Protein AF-A0A644YM71-F1 (afdb_monomer)

Radius of gyration: 15.55 Å; Cα contacts (8 Å, |Δi|>4): 104; chains: 1; bounding box: 40×30×36 Å

Sequence (118 aa):
MNYIRTFLAYCLAGFLVPYLWSYVSILGIYAGFVAAILIIGPVWYIVHYKGLIYQDSEAATVDMGAGIAIAVFTRDVLSKGVNNSFSSLPTIILLSIGAVFAAVVSHYFERRKGNPDV

Mean predicted aligned error: 5.36 Å

Foldseek 3Di:
DPVVLQVVLLVVLLPQLVVVLVVLCVVPPCSVVCSVPPPVVVSCCVSPVVCSNPDDPPDLRPGSLVSNLVSLLVVCCVPPNPVRSCVCVVSNVVSVVVSVVVVVVVVVVCVVVVPPVD

InterPro domains:
  IPR054200 Protein of unknown function DUF6905 [PF21846] (4-108)

Structure (mmCIF, N/CA/C/O backbone):
data_AF-A0A644YM71-F1
#
_entry.id   AF-A0A644YM71-F1
#
loop_
_atom_site.group_PDB
_atom_site.id
_atom_site.type_symbol
_atom_site.label_atom_id
_atom_site.label_alt_id
_atom_site.label_comp_id
_atom_site.label_asym_id
_atom_site.label_entity_id
_atom_site.label_seq_id
_atom_site.pdbx_PDB_ins_code
_atom_site.Cartn_x
_atom_site.Cartn_y
_atom_site.Cartn_z
_atom_site.occupancy
_atom_site.B_iso_or_equiv
_atom_site.auth_seq_id
_atom_site.auth_comp_id
_atom_site.auth_asym_id
_atom_site.auth_atom_id
_atom_site.pdbx_PDB_model_num
ATOM 1 N N . MET A 1 1 ? 1.440 10.111 -22.611 1.00 63.59 1 MET A N 1
ATOM 2 C CA . MET A 1 1 ? 1.101 9.690 -21.231 1.00 63.59 1 MET A CA 1
ATOM 3 C C . MET A 1 1 ? -0.411 9.702 -21.072 1.00 63.59 1 MET A C 1
ATOM 5 O O . MET A 1 1 ? -1.025 10.672 -21.493 1.00 63.59 1 MET A O 1
ATOM 9 N N . ASN A 1 2 ? -1.022 8.654 -20.512 1.00 80.12 2 ASN A N 1
ATOM 10 C CA . ASN A 1 2 ? -2.457 8.672 -20.213 1.00 80.12 2 ASN A CA 1
ATOM 11 C C . ASN A 1 2 ? -2.659 8.785 -18.696 1.00 80.12 2 ASN A C 1
ATOM 13 O O . ASN A 1 2 ? -2.784 7.777 -18.004 1.00 80.12 2 ASN A O 1
ATOM 17 N N . TYR A 1 3 ? -2.648 10.020 -18.187 1.00 85.06 3 TYR A N 1
ATOM 18 C CA . TYR A 1 3 ? -2.811 10.326 -16.761 1.00 85.06 3 TYR A CA 1
ATOM 19 C C . TYR A 1 3 ? -4.097 9.741 -16.171 1.00 85.06 3 TYR A C 1
ATOM 21 O O . TYR A 1 3 ? -4.103 9.317 -15.020 1.00 85.06 3 TYR A O 1
ATOM 29 N N . ILE A 1 4 ? -5.159 9.641 -16.977 1.00 90.19 4 ILE A N 1
ATOM 30 C CA . ILE A 1 4 ? -6.436 9.050 -16.567 1.00 90.19 4 ILE A CA 1
ATOM 31 C C . ILE A 1 4 ? -6.250 7.569 -16.223 1.00 90.19 4 ILE A C 1
ATOM 33 O O . ILE A 1 4 ? -6.753 7.106 -15.205 1.00 90.19 4 ILE A O 1
ATOM 37 N N . ARG A 1 5 ? -5.478 6.827 -17.027 1.00 91.12 5 ARG A N 1
ATOM 38 C CA . ARG A 1 5 ? -5.195 5.409 -16.765 1.00 91.12 5 ARG A CA 1
ATOM 39 C C . ARG A 1 5 ? -4.450 5.222 -15.445 1.00 91.12 5 ARG A C 1
ATOM 41 O O . ARG A 1 5 ? -4.859 4.395 -14.637 1.00 91.12 5 ARG A O 1
ATOM 48 N N . THR A 1 6 ? -3.404 6.016 -15.217 1.00 90.50 6 THR A N 1
ATOM 49 C CA . THR A 1 6 ? -2.632 5.986 -13.967 1.00 90.50 6 THR A CA 1
ATOM 50 C C . THR A 1 6 ? -3.512 6.336 -12.768 1.00 90.50 6 THR A C 1
ATOM 52 O O . THR A 1 6 ? -3.483 5.636 -11.761 1.00 90.50 6 THR A O 1
ATOM 55 N N . PHE A 1 7 ? -4.334 7.381 -12.887 1.00 91.38 7 PHE A N 1
ATOM 56 C CA . PHE A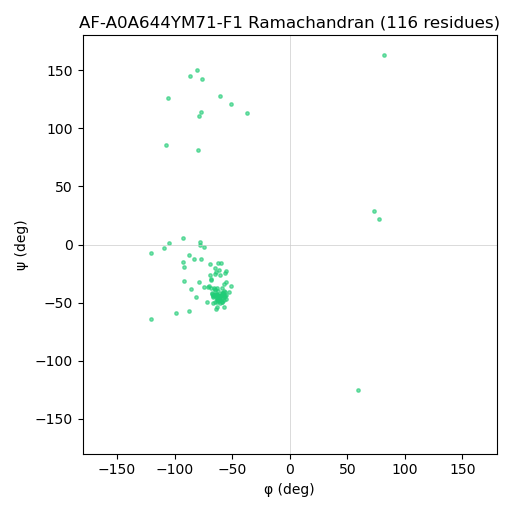 1 7 ? -5.273 7.787 -11.843 1.00 91.38 7 PHE A CA 1
ATOM 57 C C . PHE A 1 7 ? -6.259 6.663 -11.492 1.00 91.38 7 PHE A C 1
ATOM 59 O O . PHE A 1 7 ? -6.385 6.297 -10.327 1.00 91.38 7 PHE A O 1
ATOM 66 N N . LEU A 1 8 ? -6.897 6.051 -12.494 1.00 94.12 8 LEU A N 1
ATOM 67 C CA . LEU A 1 8 ? -7.829 4.941 -12.278 1.00 94.12 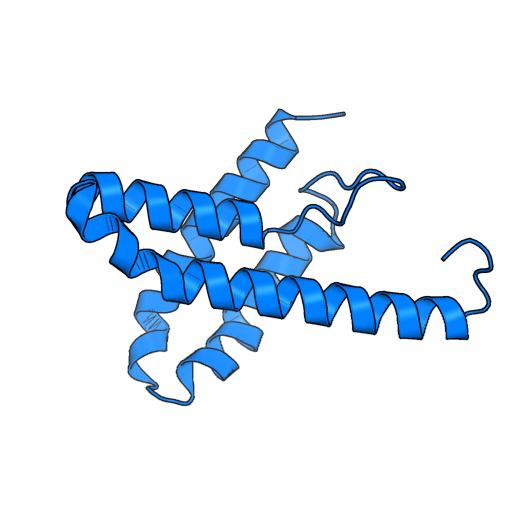8 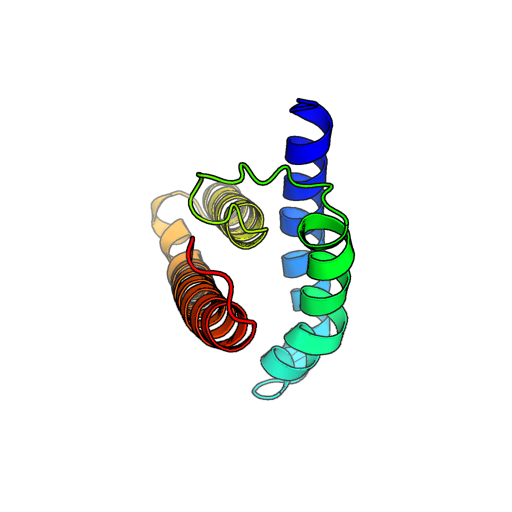LEU A CA 1
ATOM 68 C C . LEU A 1 8 ? -7.143 3.713 -11.668 1.00 94.12 8 LEU A C 1
ATOM 70 O O . LEU A 1 8 ? -7.728 3.051 -10.815 1.00 94.12 8 LEU A O 1
ATOM 74 N N . ALA A 1 9 ? -5.903 3.422 -12.060 1.00 94.00 9 ALA A N 1
ATOM 75 C CA . ALA A 1 9 ? -5.124 2.333 -11.479 1.00 94.00 9 ALA A CA 1
ATOM 76 C C . ALA A 1 9 ? -4.790 2.587 -9.998 1.00 94.00 9 ALA A C 1
ATOM 78 O O . ALA A 1 9 ? -4.858 1.668 -9.181 1.00 94.00 9 ALA A O 1
ATOM 79 N N . TYR A 1 10 ? -4.513 3.839 -9.630 1.00 93.44 10 TYR A N 1
ATOM 80 C CA . TYR A 1 10 ? -4.365 4.232 -8.232 1.00 93.44 10 TYR A CA 1
ATOM 81 C C . TYR A 1 10 ? -5.661 4.108 -7.440 1.00 93.44 10 TYR A C 1
ATOM 83 O O . TYR A 1 10 ? -5.637 3.573 -6.333 1.00 93.44 10 TYR A O 1
ATOM 91 N N . CYS A 1 11 ? -6.791 4.545 -8.003 1.00 94.44 11 CYS A N 1
ATOM 92 C CA . CYS A 1 11 ? -8.099 4.344 -7.383 1.00 94.44 11 CYS A CA 1
ATOM 93 C C . CYS A 1 11 ? -8.395 2.853 -7.180 1.00 94.44 11 CYS A C 1
ATOM 95 O O . CYS A 1 11 ? -8.872 2.464 -6.117 1.00 94.44 11 CYS A O 1
ATOM 97 N N . LEU A 1 12 ? -8.067 2.015 -8.168 1.00 95.19 12 LEU A N 1
ATOM 98 C CA . LEU A 1 12 ? -8.250 0.570 -8.096 1.00 95.19 12 LEU A CA 1
ATOM 99 C C . LEU A 1 12 ? -7.450 -0.037 -6.940 1.00 95.19 12 LEU A C 1
ATOM 101 O O . LEU A 1 12 ? -8.021 -0.753 -6.120 1.00 95.19 12 LEU A O 1
ATOM 105 N N . ALA A 1 13 ? -6.156 0.276 -6.840 1.00 95.62 13 ALA A N 1
ATOM 106 C CA . ALA A 1 13 ? -5.313 -0.211 -5.750 1.00 95.62 13 ALA A CA 1
ATOM 107 C C . ALA A 1 13 ? -5.768 0.328 -4.384 1.00 95.62 13 ALA A C 1
ATOM 109 O O . ALA A 1 13 ? -5.903 -0.436 -3.426 1.00 95.62 13 ALA A O 1
ATOM 110 N N . GLY A 1 14 ? -6.059 1.630 -4.313 1.00 94.75 14 GLY A N 1
ATOM 111 C CA . GLY A 1 14 ? -6.507 2.311 -3.101 1.00 94.75 14 GLY A CA 1
ATOM 112 C C . GLY A 1 14 ? -7.866 1.838 -2.588 1.00 94.75 14 GLY A C 1
ATOM 113 O O . GLY A 1 14 ? -8.111 1.907 -1.389 1.00 94.75 14 GLY A O 1
ATOM 114 N N . PHE A 1 15 ? -8.728 1.310 -3.457 1.00 95.44 15 PHE A N 1
ATOM 115 C CA . PHE A 1 15 ? -9.987 0.686 -3.062 1.00 95.44 15 PHE A CA 1
ATOM 116 C C . PHE A 1 15 ? -9.818 -0.804 -2.742 1.00 95.44 15 PHE A C 1
ATOM 118 O O . PHE A 1 15 ? -10.137 -1.231 -1.632 1.00 95.44 15 PHE A O 1
ATOM 125 N N . LEU A 1 16 ? -9.306 -1.600 -3.691 1.00 95.94 16 LEU A N 1
ATOM 126 C CA . LEU A 1 16 ? -9.314 -3.063 -3.592 1.00 95.94 16 LEU A CA 1
ATOM 127 C C . LEU A 1 16 ? -8.488 -3.584 -2.423 1.00 95.94 16 LEU A C 1
ATOM 129 O O . LEU A 1 16 ? -8.943 -4.488 -1.728 1.00 95.94 16 LEU A O 1
ATOM 133 N N . VAL A 1 17 ? -7.293 -3.037 -2.190 1.00 95.31 17 VAL A N 1
ATOM 134 C CA . VAL A 1 17 ? -6.403 -3.556 -1.143 1.00 95.31 17 VAL A CA 1
ATOM 135 C C . VAL A 1 17 ? -7.015 -3.397 0.254 1.00 95.31 17 VAL A C 1
ATOM 137 O O . VAL A 1 17 ? -7.176 -4.412 0.933 1.00 95.31 17 VAL A O 1
ATOM 140 N N . PRO A 1 18 ? -7.416 -2.193 0.710 1.00 93.56 18 PRO A N 1
ATOM 141 C CA . PRO A 1 18 ? -8.036 -2.048 2.026 1.00 93.56 18 PRO A CA 1
ATOM 142 C C . PRO A 1 18 ? -9.430 -2.683 2.111 1.00 93.56 18 PRO A C 1
ATOM 144 O O . PRO A 1 18 ? -9.812 -3.138 3.189 1.00 93.56 18 PRO A O 1
ATOM 147 N N . TYR A 1 19 ? -10.181 -2.748 1.005 1.00 94.69 19 TYR A N 1
ATOM 148 C CA . TYR A 1 19 ? -11.456 -3.465 0.970 1.00 94.69 19 TYR A CA 1
ATOM 149 C C . TYR A 1 19 ? -11.254 -4.963 1.230 1.00 94.69 19 TYR A C 1
ATOM 151 O O . TYR A 1 19 ? -11.826 -5.508 2.172 1.00 94.69 19 TYR A O 1
ATOM 159 N N . LEU A 1 20 ? -10.380 -5.620 0.464 1.00 96.00 20 LEU A N 1
ATOM 160 C CA . LEU A 1 20 ? -10.093 -7.050 0.604 1.00 96.00 20 LEU A CA 1
ATOM 161 C C . LEU A 1 20 ? -9.354 -7.377 1.911 1.00 96.00 20 LEU A C 1
ATOM 163 O O . LEU A 1 20 ? -9.584 -8.439 2.490 1.00 96.00 20 LEU A O 1
ATOM 167 N N . TRP A 1 21 ? -8.537 -6.451 2.428 1.00 93.75 21 TRP A N 1
ATOM 168 C CA . TRP A 1 21 ? -7.902 -6.568 3.745 1.00 93.75 21 TRP A CA 1
ATOM 169 C C . TRP A 1 21 ? -8.919 -6.854 4.857 1.00 93.75 21 TRP A C 1
ATOM 171 O O . TRP A 1 21 ? -8.667 -7.696 5.718 1.00 93.75 21 TRP A O 1
ATOM 181 N N . SER A 1 22 ? -10.085 -6.200 4.820 1.00 92.56 22 SER A N 1
ATOM 182 C CA . SER A 1 22 ? -11.125 -6.383 5.841 1.00 92.56 22 SER A CA 1
ATOM 183 C C . SER A 1 22 ? -11.575 -7.845 5.977 1.00 92.56 22 SER A C 1
ATOM 185 O O . SER A 1 22 ? -11.792 -8.308 7.095 1.00 92.56 22 SER A O 1
ATOM 187 N N . TYR A 1 23 ? -11.591 -8.605 4.878 1.00 94.56 23 TYR A N 1
ATOM 188 C CA . TYR A 1 23 ? -11.994 -10.013 4.855 1.00 94.56 23 TYR A CA 1
ATOM 189 C C . TYR A 1 23 ? -10.903 -10.968 5.348 1.00 94.56 23 TYR A C 1
ATOM 191 O O . TYR A 1 23 ? -11.211 -11.998 5.941 1.00 94.56 23 TYR A O 1
ATOM 199 N N . VAL A 1 24 ? -9.627 -10.640 5.126 1.00 95.81 24 VAL A N 1
ATOM 200 C CA . VAL A 1 24 ? -8.499 -11.503 5.528 1.00 95.81 24 VAL A CA 1
ATOM 201 C C . VAL A 1 24 ? -7.948 -11.168 6.912 1.00 95.81 24 VAL A C 1
ATOM 203 O O . VAL A 1 24 ? -7.241 -11.984 7.500 1.00 95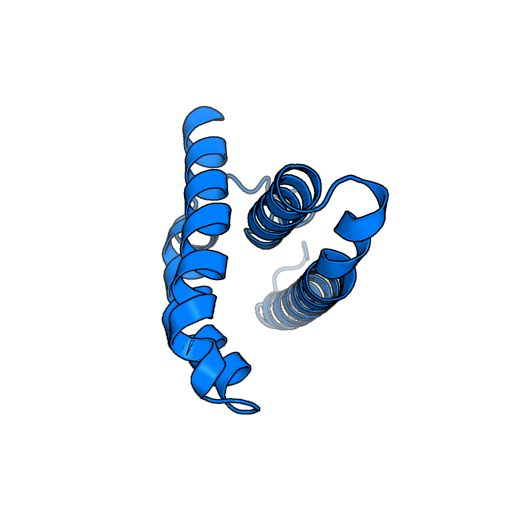.81 24 VAL A O 1
ATOM 206 N N . SER A 1 25 ? -8.298 -10.002 7.465 1.00 93.50 25 SER A N 1
ATOM 207 C CA . SER A 1 25 ? -7.856 -9.545 8.791 1.00 93.50 25 SER A CA 1
ATOM 208 C C . SER A 1 25 ? -8.194 -10.518 9.929 1.00 93.50 25 SER A C 1
ATOM 210 O O . SER A 1 25 ? -7.478 -10.567 10.929 1.00 93.50 25 SER A O 1
ATOM 212 N N . ILE A 1 26 ? -9.220 -11.360 9.749 1.00 96.06 26 ILE A N 1
ATOM 213 C CA . ILE A 1 26 ? -9.635 -12.387 10.717 1.00 96.06 26 ILE A CA 1
ATOM 214 C C . ILE A 1 26 ? -8.536 -13.425 10.987 1.00 96.06 26 ILE A C 1
ATOM 216 O O . ILE A 1 26 ? -8.553 -14.092 12.016 1.00 96.06 26 ILE A O 1
ATOM 220 N N . LEU A 1 27 ? -7.582 -13.573 10.062 1.00 95.06 27 LEU A N 1
ATOM 221 C CA . LEU A 1 27 ? -6.494 -14.550 10.141 1.00 95.06 27 LEU A CA 1
ATOM 222 C C . LEU A 1 27 ? -5.369 -14.117 11.099 1.00 95.06 27 LEU A C 1
ATOM 224 O O . LEU A 1 27 ? -4.358 -14.812 11.227 1.00 95.06 27 LEU A O 1
ATOM 228 N N . GLY A 1 28 ? -5.521 -12.968 11.768 1.00 93.88 28 GLY A N 1
ATOM 229 C CA . GLY A 1 28 ? -4.592 -12.478 12.780 1.00 93.88 28 GLY A CA 1
ATOM 230 C C . GLY A 1 28 ? -3.185 -12.282 12.219 1.00 93.88 28 GLY A C 1
ATOM 231 O O . GLY A 1 28 ? -2.995 -11.605 11.211 1.00 93.88 28 GLY A O 1
ATOM 232 N N . ILE A 1 29 ? -2.186 -12.900 12.853 1.00 93.75 29 ILE A N 1
ATOM 233 C CA . ILE A 1 29 ? -0.774 -12.763 12.461 1.00 93.75 29 ILE A CA 1
ATOM 234 C C . ILE A 1 29 ? -0.488 -13.248 11.029 1.00 93.75 29 ILE A C 1
ATOM 236 O O . ILE A 1 29 ? 0.418 -12.738 10.373 1.00 93.75 29 ILE A O 1
ATOM 240 N N . TYR A 1 30 ? -1.288 -14.182 10.508 1.00 95.00 30 TYR A N 1
ATOM 241 C CA . TYR A 1 30 ? -1.131 -14.699 9.147 1.00 95.00 30 TYR A CA 1
ATOM 242 C C . TYR A 1 30 ? -1.797 -13.814 8.088 1.00 95.00 30 TYR A C 1
ATOM 244 O O . TYR A 1 30 ? -1.517 -13.977 6.899 1.00 95.00 30 TYR A O 1
ATOM 252 N N . ALA A 1 31 ? -2.642 -12.856 8.491 1.00 94.31 31 ALA A N 1
ATOM 253 C CA . ALA A 1 31 ? -3.385 -11.998 7.570 1.00 94.31 31 ALA A CA 1
ATOM 254 C C . ALA A 1 31 ? -2.458 -11.231 6.620 1.00 94.31 31 ALA A C 1
ATOM 256 O O . ALA A 1 31 ? -2.746 -11.140 5.432 1.00 94.31 31 ALA A O 1
ATOM 257 N N . GLY A 1 32 ? -1.315 -10.742 7.116 1.00 91.00 32 GLY A N 1
ATOM 258 C CA . GLY A 1 32 ? -0.324 -10.041 6.296 1.00 91.00 32 GLY A CA 1
ATOM 259 C C . GLY A 1 32 ? 0.248 -10.915 5.178 1.00 91.00 32 GLY A C 1
ATOM 260 O O . GLY A 1 32 ? 0.308 -10.487 4.029 1.00 91.00 32 GLY A O 1
ATOM 261 N N . PHE A 1 33 ? 0.603 -12.163 5.494 1.00 93.12 33 PHE A N 1
ATOM 262 C CA . PHE A 1 33 ? 1.144 -13.107 4.514 1.00 93.12 33 PHE A CA 1
ATOM 263 C C . PHE A 1 33 ? 0.098 -13.497 3.463 1.00 93.12 33 PHE A C 1
ATOM 265 O O . PHE A 1 33 ? 0.369 -13.481 2.263 1.00 93.12 33 PHE A O 1
ATOM 272 N N . VAL A 1 34 ? -1.129 -13.780 3.906 1.00 95.44 34 VAL A N 1
ATOM 273 C CA . VAL A 1 34 ? -2.238 -14.115 3.006 1.00 95.44 34 VAL A CA 1
ATOM 274 C C . VAL A 1 34 ? -2.604 -12.925 2.119 1.00 95.44 34 VAL A C 1
ATOM 276 O O . VAL A 1 34 ? -2.772 -13.092 0.912 1.00 95.44 34 VAL A O 1
ATOM 279 N N . ALA A 1 35 ? -2.655 -11.713 2.677 1.00 94.50 35 ALA A N 1
ATOM 280 C CA . ALA A 1 35 ? -2.888 -10.493 1.915 1.00 94.50 35 ALA A CA 1
ATOM 281 C C . ALA A 1 35 ? -1.778 -10.241 0.890 1.00 94.50 35 ALA A C 1
ATOM 283 O O . ALA A 1 35 ? -2.078 -9.857 -0.238 1.00 94.50 35 ALA A O 1
ATOM 284 N N . ALA A 1 36 ? -0.513 -10.496 1.238 1.00 91.94 36 ALA A N 1
ATOM 285 C CA . ALA A 1 36 ? 0.606 -10.337 0.316 1.00 91.94 36 ALA A CA 1
ATOM 286 C C . ALA A 1 36 ? 0.429 -11.189 -0.953 1.00 91.94 36 ALA A C 1
ATOM 288 O O . ALA A 1 36 ? 0.599 -10.686 -2.062 1.00 91.94 36 ALA A O 1
ATOM 289 N N . ILE A 1 37 ? 0.026 -12.452 -0.794 1.00 94.38 37 ILE A N 1
ATOM 290 C C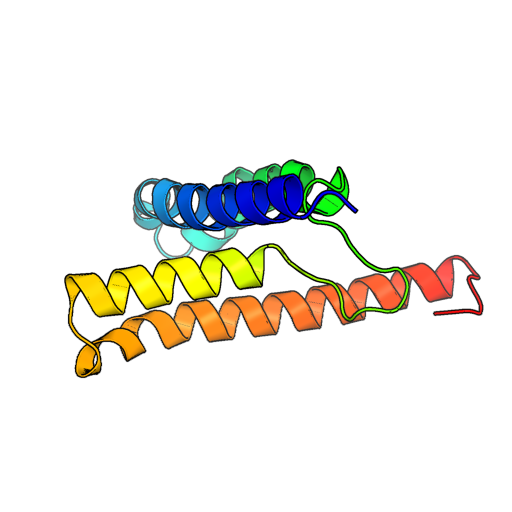A . ILE A 1 37 ? -0.102 -13.406 -1.905 1.00 94.38 37 ILE A CA 1
ATOM 291 C C . ILE A 1 37 ? -1.419 -13.236 -2.665 1.00 94.38 37 ILE A C 1
ATOM 293 O O . ILE A 1 37 ? -1.417 -13.253 -3.892 1.00 94.38 37 ILE A O 1
ATOM 297 N N . LEU A 1 38 ? -2.546 -13.101 -1.963 1.00 95.62 38 LEU A N 1
ATOM 298 C CA . LEU A 1 38 ? -3.874 -13.151 -2.585 1.00 95.62 38 LEU A CA 1
ATOM 299 C C . LEU A 1 38 ? -4.412 -11.781 -3.002 1.00 95.62 38 LEU A C 1
ATOM 301 O O . LEU A 1 38 ? -5.324 -11.717 -3.822 1.00 95.62 38 LEU A O 1
ATOM 305 N N . ILE A 1 39 ? -3.879 -10.694 -2.440 1.00 95.31 39 ILE A N 1
ATOM 306 C CA . ILE A 1 39 ? -4.395 -9.337 -2.661 1.00 95.31 39 ILE A CA 1
ATOM 307 C C . ILE A 1 39 ? -3.306 -8.455 -3.273 1.00 95.31 39 ILE A C 1
ATOM 309 O O . ILE A 1 39 ? -3.438 -8.011 -4.410 1.00 95.31 39 ILE A O 1
ATOM 313 N N . ILE A 1 40 ? -2.217 -8.220 -2.539 1.00 93.00 40 ILE A N 1
ATOM 314 C CA . ILE A 1 40 ? -1.166 -7.266 -2.915 1.00 93.00 40 ILE A CA 1
ATOM 315 C C . ILE A 1 40 ? -0.466 -7.726 -4.196 1.00 93.00 40 ILE A C 1
ATOM 317 O O . ILE A 1 40 ? -0.378 -6.941 -5.130 1.00 93.00 40 ILE A O 1
ATOM 321 N N . GLY A 1 41 ? -0.033 -8.986 -4.287 1.00 92.00 41 GLY A N 1
ATOM 322 C CA . GLY A 1 41 ? 0.637 -9.527 -5.475 1.00 92.00 41 GLY A CA 1
ATOM 323 C C . GLY A 1 41 ? -0.195 -9.409 -6.762 1.00 92.00 41 GLY A C 1
ATOM 324 O O . GLY A 1 41 ? 0.288 -8.827 -7.734 1.00 92.00 41 GLY A O 1
ATOM 325 N N . PRO A 1 42 ? -1.448 -9.899 -6.796 1.00 94.81 42 PRO A N 1
ATOM 326 C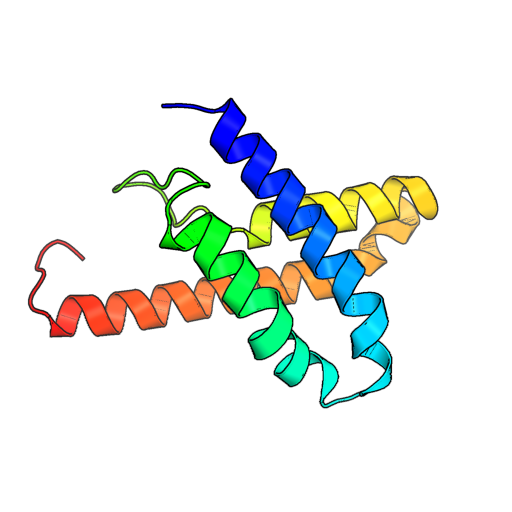 CA . PRO A 1 42 ? -2.316 -9.780 -7.965 1.00 94.81 42 PRO A CA 1
ATOM 327 C C . PRO A 1 42 ? -2.628 -8.330 -8.344 1.00 94.81 42 PRO A C 1
ATOM 329 O O . PRO A 1 42 ? -2.545 -7.979 -9.521 1.00 94.81 42 PRO A O 1
ATOM 332 N N . VAL A 1 43 ? -2.945 -7.472 -7.365 1.00 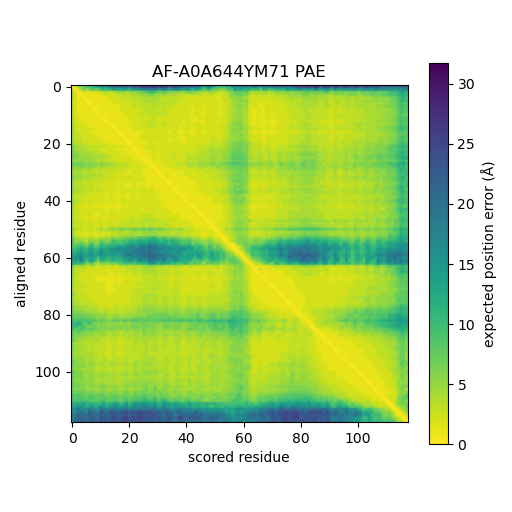95.12 43 VAL A N 1
ATOM 333 C CA . VAL A 1 43 ? -3.206 -6.049 -7.631 1.00 95.12 43 VAL A CA 1
ATOM 334 C C . VAL A 1 43 ? -1.948 -5.389 -8.185 1.00 95.12 43 VAL A C 1
ATOM 336 O O . VAL A 1 43 ? -2.029 -4.761 -9.236 1.00 95.12 43 VAL A O 1
ATOM 339 N N . TRP A 1 44 ? -0.787 -5.603 -7.562 1.00 91.81 44 TRP A N 1
ATOM 340 C CA . TRP A 1 44 ? 0.508 -5.107 -8.030 1.00 91.81 44 TRP A CA 1
ATOM 341 C C . TRP A 1 44 ? 0.818 -5.570 -9.453 1.00 91.81 44 TRP A C 1
ATOM 343 O O . TRP A 1 44 ? 1.216 -4.764 -10.292 1.00 91.81 44 TRP A O 1
ATOM 353 N N . TYR A 1 45 ? 0.577 -6.843 -9.770 1.00 91.00 45 TYR A N 1
ATOM 354 C CA . TYR A 1 45 ? 0.811 -7.372 -11.110 1.00 91.00 45 TYR A CA 1
ATOM 355 C C . TYR A 1 45 ? -0.010 -6.615 -12.164 1.00 91.00 45 TYR A C 1
ATOM 357 O O . TYR A 1 45 ? 0.494 -6.252 -13.228 1.00 91.00 45 TYR A O 1
ATOM 365 N N . ILE A 1 46 ? -1.276 -6.338 -11.859 1.00 92.19 46 ILE A N 1
ATOM 366 C CA . ILE A 1 46 ? -2.181 -5.626 -12.761 1.00 92.19 46 ILE A CA 1
ATOM 367 C C . ILE A 1 46 ? -1.805 -4.145 -12.858 1.00 92.19 46 ILE A C 1
ATOM 369 O O . ILE A 1 46 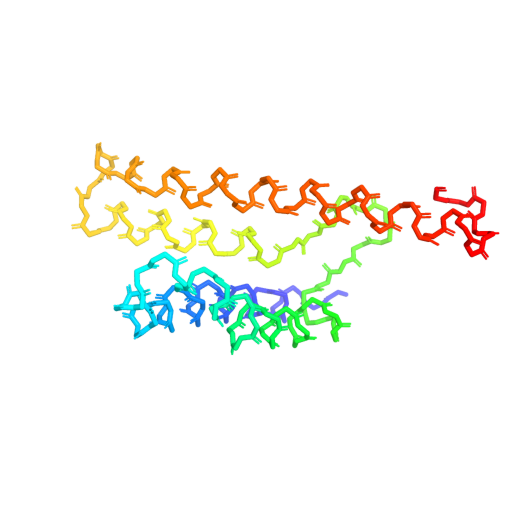? -1.711 -3.606 -13.958 1.00 92.19 46 ILE A O 1
ATOM 373 N N . VAL A 1 47 ? -1.615 -3.464 -11.727 1.00 92.25 47 VAL A N 1
ATOM 374 C CA . VAL A 1 47 ? -1.484 -2.002 -11.730 1.00 92.25 47 VAL A CA 1
ATOM 375 C C . VAL A 1 47 ? -0.058 -1.539 -11.992 1.00 92.25 47 VAL A C 1
ATOM 377 O O . VAL A 1 47 ? 0.133 -0.570 -12.720 1.00 92.25 47 VAL A O 1
ATOM 380 N N . HIS A 1 48 ? 0.936 -2.236 -11.450 1.00 87.25 48 HIS A N 1
ATOM 381 C CA . HIS A 1 48 ? 2.342 -1.865 -11.537 1.00 87.25 48 HIS A CA 1
ATOM 382 C C . HIS A 1 48 ? 3.053 -2.643 -12.652 1.00 87.25 48 HIS A C 1
ATOM 384 O O . HIS A 1 48 ? 3.516 -2.037 -13.613 1.00 87.25 48 HIS A O 1
ATOM 390 N N . TYR A 1 49 ? 3.067 -3.981 -12.607 1.00 85.81 49 TYR A N 1
ATOM 391 C CA . TYR A 1 49 ? 3.843 -4.787 -13.566 1.00 85.81 49 TYR A CA 1
ATOM 392 C C . TYR A 1 49 ? 3.319 -4.710 -15.009 1.00 85.81 49 TYR A C 1
ATOM 394 O O . TYR A 1 49 ? 4.097 -4.582 -15.951 1.00 85.81 49 TYR A O 1
ATOM 402 N N . LYS A 1 50 ? 1.996 -4.746 -15.215 1.00 89.44 50 LYS A N 1
ATOM 403 C CA . LYS A 1 50 ? 1.387 -4.518 -16.541 1.00 89.44 50 LYS A CA 1
ATOM 404 C C . LYS A 1 50 ? 1.395 -3.043 -16.973 1.00 89.44 50 LYS A C 1
ATOM 406 O O . LYS A 1 50 ? 0.951 -2.745 -18.081 1.00 89.44 50 LYS A O 1
ATOM 411 N N . GLY A 1 51 ? 1.888 -2.126 -16.135 1.00 86.38 51 GLY A N 1
ATOM 412 C CA . GLY A 1 51 ? 2.104 -0.721 -16.493 1.00 86.38 51 GLY A CA 1
ATOM 413 C C . GLY A 1 51 ? 0.833 0.128 -16.609 1.00 86.38 51 GLY A C 1
ATOM 414 O O . GLY A 1 51 ? 0.794 1.084 -17.395 1.00 86.38 51 GLY A O 1
ATOM 415 N N . LEU A 1 52 ? -0.233 -0.201 -15.863 1.00 89.56 52 LEU A N 1
ATOM 416 C CA . LEU A 1 52 ? -1.406 0.681 -15.794 1.00 89.56 52 LEU A CA 1
ATOM 417 C C . LEU A 1 52 ? -1.056 1.994 -15.087 1.00 89.56 52 LEU A C 1
ATOM 419 O O . LEU A 1 52 ? -1.415 3.062 -15.587 1.00 89.56 52 LEU A O 1
ATOM 423 N N . ILE A 1 53 ? -0.306 1.904 -13.986 1.00 88.62 53 ILE A N 1
ATOM 424 C CA . ILE A 1 53 ? 0.414 3.017 -13.374 1.00 88.62 53 ILE A CA 1
ATOM 425 C C . ILE A 1 53 ? 1.661 3.260 -14.218 1.00 88.62 53 ILE A C 1
ATOM 427 O O . ILE A 1 53 ? 2.545 2.409 -14.305 1.00 88.62 53 ILE A O 1
ATOM 431 N N . TYR A 1 54 ? 1.708 4.421 -14.867 1.00 82.31 54 TYR A N 1
ATOM 432 C CA . TYR A 1 54 ? 2.890 4.852 -15.604 1.00 82.31 54 TYR A CA 1
ATOM 433 C C . TYR A 1 54 ? 4.097 4.981 -14.663 1.00 82.31 54 TYR A C 1
ATOM 435 O O . TYR A 1 54 ? 4.008 5.674 -13.650 1.00 82.31 54 TYR A O 1
ATOM 443 N N . GLN A 1 55 ? 5.204 4.341 -15.037 1.00 75.62 55 GLN A N 1
ATOM 444 C CA . GLN A 1 55 ? 6.524 4.530 -14.443 1.00 75.62 55 GLN A CA 1
ATOM 445 C C . GLN A 1 55 ? 7.349 5.339 -15.434 1.00 75.62 55 GLN A C 1
ATOM 447 O O . GLN A 1 55 ? 7.440 4.953 -16.601 1.00 75.62 55 GLN A O 1
ATOM 452 N N . ASP A 1 56 ? 7.913 6.454 -14.989 1.00 69.31 56 ASP A N 1
ATOM 453 C CA . ASP A 1 56 ? 8.991 7.076 -15.749 1.00 69.31 56 ASP A CA 1
ATOM 454 C C . ASP A 1 56 ? 10.269 6.262 -15.523 1.00 69.31 56 ASP A C 1
ATOM 456 O O . ASP A 1 56 ? 10.488 5.780 -14.411 1.00 69.31 56 ASP A O 1
ATOM 460 N N . SER A 1 57 ? 11.104 6.105 -16.550 1.00 63.78 57 SER A N 1
ATOM 461 C CA . SER A 1 57 ? 12.376 5.379 -16.435 1.00 63.78 57 SER A CA 1
ATOM 462 C C . SER A 1 57 ? 13.364 6.077 -15.502 1.00 63.78 57 SER A C 1
ATOM 464 O O . SER A 1 57 ? 14.271 5.431 -14.993 1.00 63.78 57 SER A O 1
ATOM 466 N N . GLU A 1 58 ? 13.170 7.378 -15.263 1.00 59.75 58 GLU A N 1
ATOM 467 C CA . GLU A 1 58 ? 14.011 8.186 -14.373 1.00 59.75 58 GLU A CA 1
ATOM 468 C C . GLU A 1 58 ? 13.321 8.593 -13.058 1.00 59.75 58 GLU A C 1
ATOM 470 O O . GLU A 1 58 ? 13.948 9.209 -12.195 1.00 59.75 58 GLU A O 1
ATOM 475 N N . ALA A 1 59 ? 12.039 8.258 -12.859 1.00 57.97 59 ALA A N 1
ATOM 476 C CA . ALA A 1 59 ? 11.355 8.577 -11.606 1.00 57.97 59 ALA A CA 1
ATOM 477 C C . ALA A 1 59 ? 11.571 7.484 -10.558 1.00 57.97 59 ALA A C 1
ATOM 479 O O . ALA A 1 59 ? 11.548 6.291 -10.856 1.00 57.97 59 ALA A O 1
ATOM 480 N N . ALA A 1 60 ? 11.674 7.906 -9.292 1.00 54.81 60 ALA A N 1
ATOM 481 C CA . ALA A 1 60 ? 11.534 7.005 -8.157 1.00 54.81 60 ALA A CA 1
ATOM 482 C C . ALA A 1 60 ? 10.237 6.200 -8.324 1.00 54.81 60 ALA A C 1
ATOM 484 O O . ALA A 1 60 ? 9.161 6.787 -8.441 1.00 54.81 60 ALA A O 1
ATOM 485 N N . THR A 1 61 ? 10.367 4.872 -8.372 1.00 57.56 61 THR A N 1
ATOM 486 C CA . THR A 1 61 ? 9.292 3.906 -8.634 1.00 57.56 61 THR A CA 1
ATOM 487 C C . THR A 1 61 ? 7.969 4.338 -8.000 1.00 57.56 61 THR A C 1
ATOM 489 O O . THR A 1 61 ? 7.815 4.393 -6.779 1.00 57.56 61 THR A O 1
ATOM 492 N N . VAL A 1 62 ? 7.010 4.661 -8.858 1.00 62.06 62 VAL A N 1
ATOM 493 C CA . VAL A 1 62 ? 5.676 5.155 -8.539 1.00 62.06 62 VAL A CA 1
ATOM 494 C C . VAL A 1 62 ? 4.819 3.945 -8.153 1.00 62.06 62 VAL A C 1
ATOM 496 O O . VAL A 1 62 ? 4.127 3.349 -8.974 1.00 62.06 62 VAL A O 1
ATOM 499 N N . ASP A 1 63 ? 4.934 3.490 -6.909 1.00 76.31 63 ASP A N 1
ATOM 500 C CA . ASP A 1 63 ? 4.276 2.261 -6.459 1.00 76.31 63 ASP A CA 1
ATOM 501 C C . ASP A 1 63 ? 2.790 2.473 -6.113 1.00 76.31 63 ASP A C 1
ATOM 503 O O . ASP A 1 63 ? 2.373 3.524 -5.622 1.00 76.31 63 ASP A O 1
ATOM 507 N N . MET A 1 64 ? 1.980 1.427 -6.299 1.00 90.50 64 MET A N 1
ATOM 508 C CA . MET A 1 64 ? 0.574 1.392 -5.889 1.00 90.50 64 MET A CA 1
ATOM 509 C C . MET A 1 64 ? 0.381 1.709 -4.396 1.00 90.50 64 MET A C 1
ATOM 511 O O . MET A 1 64 ? -0.691 2.179 -4.007 1.00 90.50 64 MET A O 1
ATOM 515 N N . GLY A 1 65 ? 1.426 1.511 -3.577 1.00 90.00 65 GLY A N 1
ATOM 516 C CA . GLY A 1 65 ? 1.485 1.924 -2.179 1.00 90.00 65 GLY A CA 1
ATOM 517 C C . GLY A 1 65 ? 1.105 3.389 -1.957 1.00 90.00 65 GLY A C 1
ATOM 518 O O . GLY A 1 65 ? 0.404 3.683 -0.992 1.00 90.00 65 GLY A O 1
ATOM 519 N N . ALA A 1 66 ? 1.445 4.300 -2.876 1.00 89.00 66 ALA A N 1
ATOM 520 C CA . ALA A 1 66 ? 1.045 5.704 -2.768 1.00 89.00 66 ALA A CA 1
ATOM 521 C C . ALA A 1 66 ? -0.482 5.882 -2.860 1.00 89.00 66 ALA A C 1
ATOM 523 O O . ALA A 1 66 ? -1.078 6.590 -2.047 1.00 89.00 66 ALA A O 1
ATOM 524 N N . GLY A 1 67 ? -1.142 5.185 -3.791 1.00 91.88 67 GLY A N 1
ATOM 525 C CA . GLY A 1 67 ? -2.605 5.214 -3.908 1.00 91.88 67 GLY A CA 1
ATOM 526 C C . GLY A 1 67 ? -3.300 4.612 -2.693 1.00 91.88 67 GLY A C 1
ATOM 527 O O . GLY A 1 67 ? -4.297 5.157 -2.224 1.00 91.88 67 GLY A O 1
ATOM 528 N N . ILE A 1 68 ? -2.743 3.530 -2.141 1.00 94.88 68 ILE A N 1
ATOM 529 C CA . ILE A 1 68 ? -3.248 2.915 -0.908 1.00 94.88 68 ILE A CA 1
ATOM 530 C C . ILE A 1 68 ? -3.120 3.894 0.258 1.00 94.88 68 ILE A C 1
ATOM 532 O O . ILE A 1 68 ? -4.109 4.122 0.949 1.00 94.88 68 ILE A O 1
ATOM 536 N N . ALA A 1 69 ? -1.944 4.500 0.449 1.00 93.12 69 ALA A N 1
ATOM 537 C CA . ALA A 1 69 ? -1.674 5.460 1.516 1.00 93.12 69 ALA A CA 1
ATOM 538 C C . ALA A 1 69 ? -2.642 6.653 1.478 1.00 93.12 69 ALA A C 1
ATOM 540 O O . ALA A 1 69 ? -3.247 6.985 2.500 1.00 93.12 69 ALA A O 1
ATOM 541 N N . ILE A 1 70 ? -2.842 7.249 0.297 1.00 93.00 70 ILE A N 1
ATOM 542 C CA . ILE A 1 70 ? -3.792 8.352 0.104 1.00 93.00 70 ILE A CA 1
ATOM 543 C C . ILE A 1 70 ? -5.213 7.887 0.435 1.00 93.00 70 ILE A C 1
ATOM 545 O O . ILE A 1 70 ? -5.897 8.535 1.222 1.00 93.00 70 ILE A O 1
ATOM 549 N N . ALA A 1 71 ? -5.648 6.743 -0.100 1.00 94.50 71 ALA A N 1
ATOM 550 C CA . ALA A 1 71 ? -7.002 6.244 0.115 1.00 94.50 71 ALA A CA 1
ATOM 551 C C . ALA A 1 71 ? -7.305 5.967 1.596 1.00 94.50 71 ALA A C 1
ATOM 553 O O . ALA A 1 71 ? -8.345 6.402 2.096 1.00 94.50 71 ALA A O 1
ATOM 554 N N . VAL A 1 72 ? -6.406 5.290 2.324 1.00 93.88 72 VAL A N 1
ATOM 555 C CA . VAL A 1 72 ? -6.625 4.998 3.753 1.00 93.88 72 VAL A CA 1
ATOM 556 C C . VAL A 1 72 ? -6.578 6.258 4.610 1.00 93.88 72 VAL A C 1
ATOM 558 O O . VAL A 1 72 ? -7.388 6.384 5.528 1.00 93.88 72 VAL A O 1
ATOM 561 N N . PHE A 1 73 ? -5.693 7.207 4.294 1.00 94.62 73 PHE A N 1
ATOM 562 C CA . PHE A 1 73 ? -5.614 8.476 5.010 1.00 94.62 73 PHE A CA 1
ATOM 563 C C . PHE A 1 73 ? -6.874 9.313 4.788 1.00 94.62 73 PHE A C 1
ATOM 565 O O . PHE A 1 73 ? -7.507 9.743 5.750 1.00 94.62 73 PHE A O 1
ATOM 572 N N . THR A 1 74 ? -7.291 9.496 3.531 1.00 94.25 74 THR A N 1
ATOM 573 C CA . THR A 1 74 ? -8.508 10.242 3.192 1.00 94.25 74 THR A CA 1
ATOM 574 C C . THR A 1 74 ? -9.741 9.596 3.815 1.00 94.25 74 THR A C 1
ATOM 576 O O . THR A 1 74 ? -10.546 10.299 4.422 1.00 94.25 74 THR A O 1
ATOM 579 N N . ARG A 1 75 ? -9.877 8.264 3.748 1.00 93.12 75 ARG A N 1
ATOM 580 C CA . ARG A 1 75 ? -10.962 7.538 4.427 1.00 93.12 75 ARG A CA 1
ATOM 581 C C . ARG A 1 75 ? -10.985 7.846 5.922 1.00 93.12 75 ARG A C 1
ATOM 583 O O . ARG A 1 75 ? -12.054 8.106 6.470 1.00 93.12 75 ARG A O 1
ATOM 590 N N . ASP A 1 76 ? -9.837 7.808 6.588 1.00 94.00 76 ASP A N 1
ATOM 591 C CA . ASP A 1 76 ? -9.760 8.010 8.035 1.00 94.00 76 ASP A CA 1
ATOM 592 C C . ASP A 1 76 ? -10.023 9.470 8.426 1.00 94.00 76 ASP A C 1
ATOM 594 O O . ASP A 1 76 ? -10.740 9.708 9.394 1.00 94.00 76 ASP A O 1
ATOM 598 N N . VAL A 1 77 ? -9.569 10.446 7.632 1.00 95.25 77 VAL A N 1
ATOM 599 C CA . VAL A 1 77 ? -9.955 11.859 7.795 1.00 95.25 77 VAL A CA 1
ATOM 600 C C . VAL A 1 77 ? -11.470 12.033 7.673 1.00 95.25 77 VAL A C 1
ATOM 602 O O . VAL A 1 77 ? -12.076 12.685 8.521 1.00 95.25 77 VAL A O 1
ATOM 605 N N . LEU A 1 78 ? -12.092 11.441 6.650 1.00 95.25 78 LEU A N 1
ATOM 606 C CA . LEU A 1 78 ? -13.529 11.587 6.399 1.00 95.25 78 LEU A CA 1
ATOM 607 C C . LEU A 1 78 ? -14.393 10.861 7.440 1.00 95.25 78 LEU A C 1
ATOM 609 O O . LEU A 1 78 ? -15.462 11.348 7.789 1.00 95.25 78 LEU A O 1
ATOM 613 N N . SER A 1 79 ? -13.944 9.706 7.936 1.00 93.81 79 SER A N 1
ATOM 614 C CA . SER A 1 79 ? -14.726 8.869 8.859 1.00 93.81 79 SER A CA 1
ATOM 615 C C . SER A 1 79 ? -14.481 9.169 10.337 1.00 93.81 79 SER A C 1
ATOM 617 O O . SER A 1 79 ? -15.389 8.997 11.145 1.00 93.81 79 SER A O 1
ATOM 619 N N . LYS A 1 80 ? -13.271 9.602 10.709 1.00 93.00 80 LYS A N 1
ATOM 620 C CA . LYS A 1 80 ? -12.853 9.782 12.111 1.00 93.00 80 LYS A CA 1
ATOM 621 C C . LYS A 1 80 ? -12.441 11.224 12.435 1.00 93.00 80 LYS A C 1
ATOM 623 O O . LYS A 1 80 ? -12.202 11.535 13.603 1.00 93.00 80 LYS A O 1
ATOM 628 N N . GLY A 1 81 ? -12.350 12.098 11.430 1.00 92.12 81 GLY A N 1
ATOM 629 C CA . GLY A 1 81 ? -11.817 13.455 11.551 1.00 92.12 81 GLY A CA 1
ATOM 630 C C . GLY A 1 81 ? -10.286 13.508 11.500 1.00 92.12 81 GLY A C 1
ATOM 631 O O . GLY A 1 81 ? -9.596 12.510 11.710 1.00 92.12 81 GLY A O 1
ATOM 632 N N . VAL A 1 82 ? -9.738 14.703 11.249 1.00 89.62 82 VAL A N 1
ATOM 633 C CA . VAL A 1 82 ? -8.286 14.932 11.077 1.00 89.62 82 VAL A CA 1
ATOM 634 C C . VAL A 1 82 ? -7.476 14.482 12.297 1.00 89.62 82 VAL A C 1
ATOM 636 O O . VAL A 1 82 ? -6.459 13.818 12.143 1.00 89.62 82 VAL A O 1
ATOM 639 N N . ASN A 1 83 ? -7.949 14.760 13.514 1.00 88.50 83 ASN A N 1
ATOM 640 C CA . ASN A 1 83 ? -7.214 14.411 14.738 1.00 88.50 83 ASN A CA 1
ATOM 641 C C . ASN A 1 83 ? -7.036 12.894 14.926 1.00 88.50 83 ASN A C 1
ATOM 643 O O . ASN A 1 83 ? -6.099 12.465 15.591 1.00 88.50 83 ASN A O 1
ATOM 647 N N . ASN A 1 84 ? -7.905 12.082 14.319 1.00 89.12 84 ASN A N 1
ATOM 648 C CA . ASN A 1 84 ? -7.871 10.624 14.419 1.00 89.12 84 ASN A CA 1
ATOM 649 C C . ASN A 1 84 ? -7.334 9.948 13.145 1.00 89.12 84 ASN A C 1
ATOM 651 O O . ASN A 1 84 ? -7.242 8.714 13.092 1.00 89.12 84 ASN A O 1
ATOM 655 N N . SER A 1 85 ? -6.948 10.718 12.119 1.00 86.50 85 SER A N 1
ATOM 656 C CA . SER A 1 85 ? -6.394 10.160 10.880 1.00 86.50 85 SER A CA 1
ATOM 657 C C . SER A 1 85 ? -5.005 9.554 11.075 1.00 86.50 85 SER A C 1
ATOM 659 O O . SER A 1 85 ? -4.594 8.699 10.300 1.00 86.50 85 SER A O 1
ATOM 661 N N . PHE A 1 86 ? -4.325 9.881 12.178 1.00 88.38 86 PHE A N 1
ATOM 662 C CA . PHE A 1 86 ? -3.072 9.235 12.573 1.00 88.38 86 PHE A CA 1
ATOM 663 C C . PHE A 1 86 ? -3.204 7.720 12.787 1.00 88.38 86 PHE A C 1
ATOM 665 O O . PHE A 1 86 ? -2.199 7.013 12.758 1.00 88.38 86 PHE A O 1
ATOM 672 N N . SER A 1 87 ? -4.427 7.191 12.915 1.00 89.00 87 SER A N 1
ATOM 673 C CA . SER A 1 87 ? -4.665 5.742 12.918 1.00 89.00 87 SER A CA 1
ATOM 674 C C . SER A 1 87 ? -4.272 5.040 11.607 1.00 89.00 87 SER A C 1
ATOM 676 O O . SER A 1 87 ? -4.066 3.827 11.624 1.00 89.00 87 SER A O 1
ATOM 678 N N . SER A 1 88 ? -4.071 5.771 10.502 1.00 89.44 88 SER A N 1
ATOM 679 C CA . SER A 1 88 ? -3.542 5.222 9.246 1.00 89.44 88 SER A CA 1
ATOM 680 C C . SER A 1 88 ? -2.008 5.217 9.161 1.00 89.44 88 SER A C 1
ATOM 682 O O . SER A 1 88 ? -1.459 4.620 8.233 1.00 89.44 88 SER A O 1
ATOM 684 N N . LEU A 1 89 ? -1.294 5.858 10.100 1.00 91.88 89 LEU A N 1
ATOM 685 C CA . LEU A 1 89 ? 0.174 5.931 10.079 1.00 91.88 89 LEU A CA 1
ATOM 686 C C . LEU A 1 89 ? 0.855 4.560 10.027 1.00 91.88 89 LEU A C 1
ATOM 688 O O . LEU A 1 89 ? 1.776 4.419 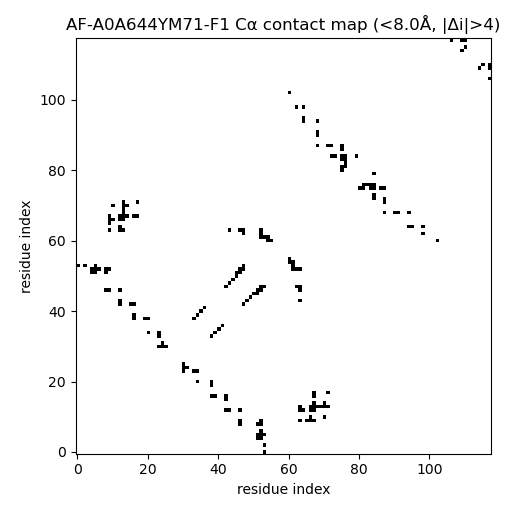9.224 1.00 91.88 89 LEU A O 1
ATOM 692 N N . PRO A 1 90 ? 0.428 3.537 10.797 1.00 91.62 90 PRO A N 1
ATOM 693 C CA . PRO A 1 90 ? 1.049 2.218 10.709 1.00 91.62 90 PRO A CA 1
ATOM 694 C C . PRO A 1 90 ? 1.010 1.649 9.287 1.00 91.62 90 PRO A C 1
ATOM 696 O O . PRO A 1 90 ? 2.009 1.117 8.811 1.00 91.62 90 PRO A O 1
ATOM 699 N N . THR A 1 91 ? -0.107 1.820 8.571 1.00 90.69 91 THR A N 1
ATOM 700 C CA . THR A 1 91 ? -0.226 1.397 7.170 1.00 90.69 91 THR A CA 1
ATOM 701 C C . THR A 1 91 ? 0.752 2.155 6.278 1.00 90.69 91 THR A C 1
ATOM 703 O O . THR A 1 91 ? 1.462 1.532 5.497 1.00 90.69 91 THR A O 1
ATOM 706 N N . ILE A 1 92 ? 0.830 3.480 6.416 1.00 91.69 92 ILE A N 1
ATOM 707 C CA . ILE A 1 92 ? 1.725 4.318 5.604 1.00 91.69 92 ILE A CA 1
ATOM 708 C C . ILE A 1 92 ? 3.193 3.941 5.853 1.00 91.69 92 ILE A C 1
ATOM 710 O O . ILE A 1 92 ? 3.951 3.776 4.904 1.00 91.69 92 ILE A O 1
ATOM 714 N N . ILE A 1 93 ? 3.583 3.736 7.113 1.00 92.75 93 ILE A N 1
ATOM 715 C CA . ILE A 1 93 ? 4.944 3.336 7.491 1.00 92.75 93 ILE A CA 1
ATOM 716 C C . ILE A 1 93 ? 5.300 1.975 6.886 1.00 92.75 93 ILE A C 1
ATOM 718 O O . ILE A 1 93 ? 6.369 1.830 6.295 1.00 92.75 93 ILE A O 1
ATOM 722 N N . LEU A 1 94 ? 4.409 0.984 6.993 1.00 90.69 94 LEU A N 1
ATOM 723 C CA . LEU A 1 94 ? 4.649 -0.351 6.440 1.00 90.69 94 LEU A CA 1
ATOM 724 C C . LEU A 1 94 ? 4.740 -0.339 4.911 1.00 90.69 94 LEU A C 1
ATOM 726 O O . LEU A 1 94 ? 5.594 -1.028 4.356 1.00 90.69 94 LEU A O 1
ATOM 730 N N . LEU A 1 95 ? 3.913 0.463 4.233 1.00 90.19 95 LEU A N 1
ATOM 731 C CA . LEU A 1 95 ? 4.005 0.653 2.784 1.00 90.19 95 LEU A CA 1
ATOM 732 C C . LEU A 1 95 ? 5.346 1.282 2.390 1.00 90.19 95 LEU A C 1
ATOM 734 O O . LEU A 1 95 ? 5.998 0.783 1.478 1.00 90.19 95 LEU A O 1
ATOM 738 N N . SER A 1 96 ? 5.800 2.312 3.111 1.00 89.50 96 SER A N 1
ATOM 739 C CA . SER A 1 96 ? 7.106 2.940 2.874 1.00 89.50 96 SER A CA 1
ATOM 740 C C . SER A 1 96 ? 8.263 1.962 3.073 1.00 89.50 96 SER A C 1
ATOM 742 O O . SER A 1 96 ? 9.165 1.899 2.243 1.00 89.50 96 SER A O 1
ATOM 744 N N . ILE A 1 97 ? 8.230 1.158 4.141 1.00 90.81 97 ILE A N 1
ATOM 745 C CA . ILE A 1 97 ? 9.238 0.118 4.388 1.00 90.81 97 ILE A CA 1
ATOM 746 C C . ILE A 1 97 ? 9.234 -0.903 3.245 1.00 90.81 97 ILE A C 1
ATOM 748 O O . ILE A 1 97 ? 10.291 -1.213 2.699 1.00 90.81 97 ILE A O 1
ATOM 752 N N . GLY A 1 98 ? 8.056 -1.392 2.846 1.00 86.62 98 GLY A N 1
ATOM 753 C CA . GLY A 1 98 ? 7.910 -2.327 1.731 1.00 86.62 98 GLY A CA 1
ATOM 754 C C . GLY A 1 98 ? 8.463 -1.772 0.417 1.00 86.62 98 GLY A C 1
ATOM 755 O O . GLY A 1 98 ? 9.194 -2.475 -0.277 1.00 86.62 98 GLY A O 1
ATOM 756 N N . ALA A 1 99 ? 8.191 -0.500 0.117 1.00 84.31 99 ALA A N 1
ATOM 757 C CA . ALA A 1 99 ? 8.707 0.180 -1.068 1.00 84.31 99 ALA A CA 1
ATOM 758 C C . ALA A 1 99 ? 10.241 0.286 -1.054 1.00 84.31 99 ALA A C 1
ATOM 760 O O . ALA A 1 99 ? 10.886 -0.007 -2.061 1.00 84.31 99 ALA A O 1
ATOM 761 N N . VAL A 1 100 ? 10.841 0.628 0.093 1.00 88.06 100 VAL A N 1
ATOM 762 C CA . VAL A 1 100 ? 12.305 0.660 0.254 1.00 88.06 100 VAL A CA 1
ATOM 763 C C . VAL A 1 100 ? 12.908 -0.730 0.044 1.00 88.06 100 VAL A C 1
ATOM 765 O O . VAL A 1 100 ? 13.870 -0.870 -0.710 1.00 88.06 100 VAL A O 1
ATOM 768 N N . PHE A 1 101 ? 12.333 -1.770 0.654 1.00 88.31 101 PHE A N 1
ATOM 769 C CA . PHE A 1 101 ? 12.797 -3.146 0.453 1.00 88.31 101 PHE A CA 1
ATOM 770 C C . PHE A 1 101 ? 12.701 -3.577 -1.013 1.00 88.31 101 PHE A C 1
ATOM 772 O O . PHE A 1 101 ? 13.654 -4.150 -1.539 1.00 88.31 101 PHE A O 1
ATOM 779 N N . ALA A 1 102 ? 11.586 -3.278 -1.684 1.00 82.75 102 ALA A N 1
ATOM 780 C CA . ALA A 1 102 ? 11.401 -3.591 -3.096 1.00 82.75 102 ALA A CA 1
ATOM 781 C C . ALA A 1 102 ? 12.448 -2.888 -3.973 1.00 82.75 102 ALA A C 1
ATOM 783 O O . ALA A 1 102 ? 13.053 -3.536 -4.824 1.00 82.75 102 ALA A O 1
ATOM 784 N N . ALA A 1 103 ? 12.724 -1.604 -3.725 1.00 82.50 103 ALA A N 1
ATOM 785 C CA . ALA A 1 103 ? 13.745 -0.852 -4.452 1.00 82.50 103 ALA A CA 1
ATOM 786 C C . ALA A 1 103 ? 15.149 -1.462 -4.280 1.00 82.50 103 ALA A C 1
ATOM 788 O O . ALA A 1 103 ? 15.845 -1.698 -5.267 1.00 82.50 103 ALA A O 1
ATOM 789 N N . VAL A 1 104 ? 15.546 -1.788 -3.042 1.00 86.94 104 VAL A N 1
ATOM 790 C CA . VAL A 1 104 ? 16.855 -2.402 -2.746 1.00 86.94 104 VAL A CA 1
ATOM 791 C C . VAL A 1 104 ? 17.007 -3.762 -3.432 1.00 86.94 104 VAL A C 1
ATOM 793 O O . VAL A 1 104 ? 18.047 -4.052 -4.025 1.00 86.94 104 VAL A O 1
ATOM 796 N N . VAL A 1 105 ? 15.973 -4.604 -3.363 1.00 87.75 105 VAL A N 1
ATOM 797 C CA . VAL A 1 105 ? 15.991 -5.941 -3.971 1.00 87.75 105 VAL A CA 1
ATOM 798 C C . VAL A 1 105 ? 16.045 -5.849 -5.496 1.00 87.75 105 VAL A C 1
ATOM 800 O O . VAL A 1 105 ? 16.851 -6.548 -6.111 1.00 87.75 105 VAL A O 1
ATOM 803 N N . SER A 1 106 ? 15.241 -4.976 -6.109 1.00 81.50 106 SER A N 1
ATOM 804 C CA . SER A 1 106 ? 15.250 -4.760 -7.561 1.00 81.50 106 SER A CA 1
ATOM 805 C C . SER A 1 106 ? 16.625 -4.309 -8.052 1.00 81.50 106 SER A C 1
ATOM 807 O O . SER A 1 106 ? 17.189 -4.960 -8.932 1.00 81.50 106 SER A O 1
ATOM 809 N N . HIS A 1 107 ? 17.220 -3.304 -7.401 1.00 83.31 107 HIS A N 1
ATOM 810 C CA . HIS A 1 107 ? 18.563 -2.818 -7.730 1.00 83.31 107 HIS A CA 1
ATOM 811 C C . HIS A 1 107 ? 19.619 -3.937 -7.649 1.00 83.31 107 HIS A C 1
ATOM 813 O O . HIS A 1 107 ? 20.430 -4.118 -8.559 1.00 83.31 107 HIS A O 1
ATOM 819 N N . TYR A 1 108 ? 19.580 -4.766 -6.598 1.00 86.19 108 TYR A N 1
ATOM 820 C CA . TYR A 1 108 ? 20.495 -5.903 -6.463 1.00 86.19 108 TYR A CA 1
ATOM 821 C C . TYR A 1 108 ? 20.400 -6.898 -7.635 1.00 86.19 108 TYR A C 1
ATOM 823 O O . TYR A 1 108 ? 21.422 -7.399 -8.121 1.00 86.19 108 TYR A O 1
ATOM 831 N N . PHE A 1 109 ? 19.184 -7.204 -8.099 1.00 84.31 109 PHE A N 1
ATOM 832 C CA . PHE A 1 109 ? 18.971 -8.134 -9.208 1.00 84.31 109 PHE A CA 1
ATOM 833 C C . PHE A 1 109 ? 19.336 -7.540 -10.570 1.00 84.31 109 PHE A C 1
ATOM 835 O O . PHE A 1 109 ? 19.861 -8.264 -11.418 1.00 84.31 109 PHE A O 1
ATOM 842 N N . GLU A 1 110 ? 19.085 -6.254 -10.792 1.00 82.06 110 GLU A N 1
ATOM 843 C CA . GLU A 1 110 ? 19.419 -5.571 -12.046 1.00 82.06 110 GLU A CA 1
ATOM 844 C C . GLU A 1 110 ? 20.929 -5.458 -12.243 1.00 82.06 110 GLU A C 1
ATOM 846 O O . GLU A 1 110 ? 21.441 -5.835 -13.301 1.00 82.06 110 GLU A O 1
ATOM 851 N N . ARG A 1 111 ? 21.661 -5.113 -11.180 1.00 80.88 111 ARG A N 1
ATOM 852 C CA . ARG A 1 111 ? 23.126 -5.097 -11.192 1.00 80.88 111 ARG A CA 1
ATOM 853 C C . ARG A 1 111 ? 23.722 -6.467 -11.535 1.00 80.88 111 ARG A C 1
ATOM 855 O O . ARG A 1 111 ? 24.705 -6.562 -12.266 1.00 80.88 111 ARG A O 1
ATOM 862 N N . ARG A 1 112 ? 23.116 -7.562 -11.054 1.00 81.38 112 ARG A N 1
ATOM 863 C CA . ARG A 1 112 ? 23.538 -8.935 -11.402 1.00 81.38 112 ARG A CA 1
ATOM 864 C C . ARG A 1 112 ? 23.262 -9.320 -12.853 1.00 81.38 112 ARG A C 1
ATOM 866 O O . ARG A 1 112 ? 23.961 -10.181 -13.378 1.00 81.38 112 ARG A O 1
ATOM 873 N N . LYS A 1 113 ? 22.267 -8.708 -13.495 1.00 82.00 113 LYS A N 1
ATOM 874 C CA . LYS A 1 113 ? 21.975 -8.913 -14.922 1.00 82.00 113 LYS A CA 1
ATOM 875 C C . LYS A 1 113 ? 22.926 -8.138 -15.842 1.00 82.00 113 LYS A C 1
ATOM 877 O O . LYS A 1 113 ? 22.812 -8.274 -17.054 1.00 82.00 113 LYS A O 1
ATOM 882 N N . GLY A 1 114 ? 23.870 -7.377 -15.282 1.00 76.00 114 GLY A N 1
ATOM 883 C CA . GLY A 1 114 ? 24.874 -6.642 -16.045 1.00 76.00 114 GLY A CA 1
ATOM 884 C C . GLY A 1 114 ? 24.342 -5.362 -16.682 1.00 76.00 114 GLY A C 1
ATOM 885 O O . GLY A 1 114 ? 24.925 -4.914 -17.661 1.00 76.00 114 GLY A O 1
ATOM 886 N N . ASN A 1 115 ? 23.249 -4.795 -16.160 1.00 69.25 115 ASN A N 1
ATOM 887 C CA . ASN A 1 115 ? 22.780 -3.483 -16.589 1.00 69.25 115 ASN A CA 1
ATOM 888 C C . ASN A 1 115 ? 23.645 -2.401 -15.905 1.00 69.25 115 ASN A C 1
ATOM 890 O O . ASN A 1 115 ? 23.574 -2.298 -14.681 1.00 69.25 115 ASN A O 1
ATOM 894 N N . PRO A 1 116 ? 24.506 -1.662 -16.634 1.00 59.16 116 PRO A N 1
ATOM 895 C CA . PRO A 1 116 ? 25.435 -0.696 -16.040 1.00 59.16 116 PRO A CA 1
ATOM 896 C C . PRO A 1 116 ? 24.757 0.617 -15.621 1.00 59.16 116 PRO A C 1
ATOM 898 O O . PRO A 1 116 ? 25.373 1.406 -14.909 1.00 59.16 116 PRO A O 1
ATOM 901 N N . ASP A 1 117 ? 23.513 0.831 -16.057 1.00 62.41 117 ASP A N 1
ATOM 902 C CA . ASP A 1 117 ? 22.756 2.070 -15.862 1.00 62.41 117 ASP A CA 1
ATOM 903 C C . ASP A 1 117 ? 21.877 2.051 -14.593 1.00 62.41 117 ASP A C 1
ATOM 905 O O . ASP A 1 117 ? 21.114 2.990 -14.365 1.00 62.41 117 ASP A O 1
ATOM 909 N N . VAL A 1 118 ? 21.979 0.995 -13.765 1.00 57.56 118 VAL A N 1
ATOM 910 C CA . VAL A 1 118 ? 21.304 0.873 -12.454 1.00 57.56 118 VAL A CA 1
ATOM 911 C C . VAL A 1 118 ? 22.254 0.566 -11.313 1.00 57.56 118 VAL A C 1
ATOM 913 O O . VAL A 1 118 ? 23.156 -0.292 -11.459 1.00 57.56 118 VAL A O 1
#

Secondary structure (DSSP, 8-state):
--HHHHHHHHHHHHHHHHHHHHHHGGGGGGHHHHHIIIIIHHHHIIIIITSSS---TTS----HHHHHHHHHHHHHHHHH-GGGGGGGHHHHHHHHHHHHHHHHHHHHHHHHTT-TT-

pLDDT: mean 87.56, std 9.99, range [54.81, 96.06]

Organism: NCBI:txid1076179

Solvent-accessible surface area (backbone atoms only — not comparable to full-atom values): 6451 Å² total; per-residue (Å²): 137,64,65,67,49,25,51,53,31,26,51,49,40,22,46,50,49,64,56,55,43,66,73,41,51,82,54,53,89,52,18,62,61,51,40,43,62,74,42,50,45,57,49,42,44,54,28,49,73,68,47,40,30,69,68,58,96,85,49,79,82,67,51,57,53,58,29,31,42,50,39,49,34,51,50,31,29,75,74,61,34,71,92,48,21,65,76,38,46,67,58,41,53,51,43,51,51,50,50,51,53,51,51,56,53,50,48,58,54,42,44,72,72,66,44,87,91,98